Protein AF-0000000069433400 (afdb_homodimer)

Radius of gyration: 21.99 Å; Cα contacts (8 Å, |Δi|>4): 149; chains: 2; bounding box: 27×75×52 Å

Foldseek 3Di:
DPPVVVVVVVVVVVVVVVVVVVVVVVVVVVVVVVVVVVVVVLVVVCVVVVHDPVRSVVVVVVVVVVVVVVVVVVD/DPPVVVVVVVVVVVVVVVVVVVVVVVVVVVVVVVVVVVVVVLVVVCVVVVHDPVRSVVVVVVVVVVVVVVVVVVD

Secondary structure (DSSP, 8-state):
--HHHHHHHHHHHHHHHHHHHHHHHHHHHHHHHHHHHHHHHHHHHHHHHT--HHHHHHHHHHHHHHHHHHHHHT-/--HHHHHHHHHHHHHHHHHHHHHHHHHHHHHHHHHHHHHHHHHHHHHHHT--HHHHHHHHHHHHHHHHHHHHHT-

pLDDT: mean 89.88, std 16.11, range [45.88, 98.94]

Solvent-accessible surface area (backbone atoms only — not comparable to full-atom values): 7363 Å² total; per-residue (Å²): 132,70,70,65,62,57,57,59,53,55,53,48,50,52,51,51,52,51,52,39,50,50,36,25,43,52,41,51,23,53,50,26,39,52,48,15,53,49,32,40,52,50,22,50,50,31,54,74,70,64,36,45,16,64,54,46,22,52,51,32,42,51,52,16,48,53,28,39,49,52,23,61,66,62,105,131,70,70,66,62,56,55,56,54,53,54,49,49,52,52,50,50,51,52,39,49,50,34,26,42,51,41,50,23,54,50,27,38,53,50,15,54,50,32,41,51,50,21,50,49,32,54,74,70,64,34,46,16,64,53,46,24,50,51,31,42,51,52,16,50,53,28,40,49,51,22,62,65,60,102

Sequence (150 aa):
MRNTEIRSFNTDSDALAVLLIDAKKEERKDRALAVSIRLEALAIHITKEGMSGTEAAELLRREATRFENESQELHMRNTEIRSFNTDSDALAVLLIDAKKEERKDRALAVSIRLEALAIHITKEGMSGTEAAELLRREATRFENESQELH

Structure (mmCIF, N/CA/C/O backbone):
data_AF-0000000069433400-model_v1
#
loop_
_entity.id
_entity.type
_entity.pdbx_description
1 polymer 'Predicted bacteriophage protein'
#
loop_
_atom_site.group_PDB
_atom_site.id
_atom_site.type_symbol
_atom_site.label_atom_id
_atom_site.label_alt_id
_atom_site.label_comp_id
_atom_site.label_asym_id
_atom_site.label_entity_id
_atom_site.label_seq_id
_atom_site.pdbx_PDB_ins_code
_atom_site.Cartn_x
_atom_site.Cartn_y
_atom_site.Cartn_z
_atom_site.occupancy
_atom_site.B_iso_or_equiv
_atom_site.auth_seq_id
_atom_site.auth_comp_id
_atom_site.auth_asym_id
_atom_site.auth_atom_id
_atom_site.pdbx_PDB_model_num
ATOM 1 N N . MET A 1 1 ? 1.692 50.219 8.891 1 45.88 1 MET A N 1
ATOM 2 C CA . MET A 1 1 ? 1.356 49.156 9.836 1 45.88 1 MET A CA 1
ATOM 3 C C . MET A 1 1 ? 0.97 47.875 9.094 1 45.88 1 MET A C 1
ATOM 5 O O . MET A 1 1 ? 0.588 46.875 9.719 1 45.88 1 MET A O 1
ATOM 9 N N . ARG A 1 2 ? 0.706 48 7.777 1 49.25 2 ARG A N 1
ATOM 10 C CA . ARG A 1 2 ? -0.025 47.062 6.926 1 49.25 2 ARG A CA 1
ATOM 11 C C . ARG A 1 2 ? 0.816 45.844 6.609 1 49.25 2 ARG A C 1
ATOM 13 O O . ARG A 1 2 ? 0.277 44.75 6.402 1 49.25 2 ARG A O 1
ATOM 20 N N . ASN A 1 3 ? 2.105 46.094 6.5 1 54.19 3 ASN A N 1
ATOM 21 C CA . ASN A 1 3 ? 2.84 45.062 5.773 1 54.19 3 ASN A CA 1
ATOM 22 C C . ASN A 1 3 ? 3.188 43.875 6.676 1 54.19 3 ASN A C 1
ATOM 24 O O . ASN A 1 3 ? 3.758 42.875 6.219 1 54.19 3 ASN A O 1
ATOM 28 N N . THR A 1 4 ? 3.215 44.062 8 1 54.56 4 THR A N 1
ATOM 29 C CA . THR A 1 4 ? 3.664 42.969 8.859 1 54.56 4 THR A CA 1
ATOM 30 C C . THR A 1 4 ? 2.629 41.844 8.898 1 54.56 4 THR A C 1
ATOM 32 O O . THR A 1 4 ? 2.928 40.719 9.344 1 54.56 4 THR A O 1
ATOM 35 N N . GLU A 1 5 ? 1.46 42.281 8.672 1 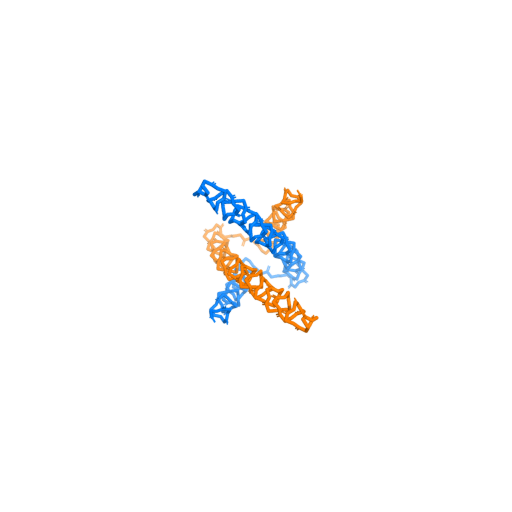51.66 5 GLU A N 1
ATOM 36 C CA . GLU A 1 5 ? 0.388 41.312 8.82 1 51.66 5 GLU A CA 1
ATOM 37 C C . GLU A 1 5 ? 0.505 40.219 7.777 1 51.66 5 GLU A C 1
ATOM 39 O O . GLU A 1 5 ? 0.167 39.062 8.047 1 51.66 5 GLU A O 1
ATOM 44 N N . ILE A 1 6 ? 0.968 40.562 6.582 1 51.16 6 ILE A N 1
ATOM 45 C CA . ILE A 1 6 ? 0.958 39.562 5.5 1 51.16 6 ILE A CA 1
ATOM 46 C C . ILE A 1 6 ? 2.045 38.531 5.734 1 51.16 6 ILE A C 1
ATOM 48 O O . ILE A 1 6 ? 1.912 37.375 5.312 1 51.16 6 ILE A O 1
ATOM 52 N N . ARG A 1 7 ? 3.107 38.969 6.285 1 56.31 7 ARG A N 1
ATOM 53 C CA . ARG A 1 7 ? 4.262 38.062 6.355 1 56.31 7 ARG A CA 1
ATOM 54 C C . ARG A 1 7 ? 3.98 36.875 7.27 1 56.31 7 ARG A C 1
ATOM 56 O O . ARG A 1 7 ? 4.492 35.781 7.047 1 56.31 7 ARG A O 1
ATOM 63 N N . SER A 1 8 ? 3.197 37.125 8.375 1 54.34 8 SER A N 1
ATOM 64 C CA . SER A 1 8 ? 3.043 36.031 9.344 1 54.34 8 SER A CA 1
ATOM 65 C C . SER A 1 8 ? 2.174 34.906 8.789 1 54.34 8 SER A C 1
ATOM 67 O O . SER A 1 8 ? 2.41 33.75 9.078 1 54.34 8 SER A O 1
ATOM 69 N N . PHE A 1 9 ? 1.291 35.281 7.84 1 55.41 9 PHE A N 1
ATOM 70 C CA . PHE A 1 9 ? 0.317 34.312 7.367 1 55.41 9 PHE A CA 1
ATOM 71 C C . PHE A 1 9 ? 0.955 33.344 6.371 1 55.41 9 PHE A C 1
ATOM 73 O O . PHE A 1 9 ? 0.651 32.156 6.371 1 55.41 9 PHE A O 1
ATOM 80 N N . ASN A 1 10 ? 1.917 34.031 5.539 1 59.56 10 ASN A N 1
ATOM 81 C CA . ASN A 1 10 ? 2.553 33.219 4.5 1 59.56 10 ASN A CA 1
ATOM 82 C C . ASN A 1 10 ? 3.484 32.188 5.098 1 59.56 10 ASN A C 1
ATOM 84 O O . ASN A 1 10 ? 3.523 31.031 4.629 1 59.56 10 ASN A O 1
ATOM 88 N N . THR A 1 11 ? 4.121 32.562 6.055 1 59.94 11 THR A N 1
ATOM 89 C CA . THR A 1 11 ? 5.07 31.656 6.707 1 59.94 11 THR A CA 1
ATOM 90 C C . THR A 1 11 ? 4.336 30.516 7.418 1 59.94 11 THR A C 1
ATOM 92 O O . THR A 1 11 ? 4.75 29.359 7.344 1 59.94 11 THR A O 1
ATOM 95 N N . ASP A 1 12 ? 3.121 30.969 7.895 1 70.75 12 ASP A N 1
ATOM 96 C CA . ASP A 1 12 ? 2.354 29.984 8.648 1 70.75 12 ASP A CA 1
ATOM 97 C C . ASP A 1 12 ? 1.729 28.938 7.715 1 70.75 12 ASP A C 1
ATOM 99 O O . ASP A 1 12 ? 1.729 27.75 8.016 1 70.75 12 ASP A O 1
ATOM 103 N N . SER A 1 13 ? 1.443 29.5 6.535 1 77.88 13 SER A N 1
ATOM 104 C CA . SER A 1 13 ? 0.798 28.609 5.582 1 77.88 13 SER A CA 1
ATOM 105 C C . SER A 1 13 ? 1.803 27.641 4.969 1 77.88 13 SER A C 1
ATOM 107 O O . SER A 1 13 ? 1.501 26.453 4.789 1 77.88 13 SER A O 1
ATOM 109 N N . ASP A 1 14 ? 2.99 28.188 4.75 1 83.69 14 ASP A N 1
ATOM 110 C CA . ASP A 1 14 ? 4.035 27.359 4.164 1 83.69 14 ASP A CA 1
ATOM 111 C C . ASP A 1 14 ? 4.492 26.281 5.145 1 83.69 14 ASP A C 1
ATOM 113 O O . ASP A 1 14 ? 4.754 25.141 4.75 1 83.69 14 ASP A O 1
ATOM 117 N N . ALA A 1 15 ? 4.523 26.703 6.348 1 85.94 15 ALA A N 1
ATOM 118 C CA . ALA A 1 15 ? 4.93 25.75 7.383 1 85.94 15 ALA A CA 1
ATOM 119 C C . ALA A 1 15 ? 3.896 24.641 7.543 1 85.94 15 ALA A C 1
ATOM 121 O O . ALA A 1 15 ? 4.254 23.469 7.707 1 85.94 15 ALA A O 1
ATOM 122 N N . LEU A 1 16 ? 2.66 25.016 7.574 1 89.94 16 LEU A N 1
ATOM 123 C CA . LEU A 1 16 ? 1.591 24.031 7.672 1 89.94 16 LEU A CA 1
ATOM 124 C C . LEU A 1 16 ? 1.618 23.078 6.48 1 89.94 16 LEU A C 1
ATOM 126 O O . LEU A 1 16 ? 1.423 21.875 6.637 1 89.94 16 LEU A O 1
ATOM 130 N N . ALA A 1 17 ? 1.851 23.594 5.309 1 92.75 17 ALA A N 1
ATOM 131 C CA . ALA A 1 17 ? 1.924 22.781 4.094 1 92.75 17 ALA A CA 1
ATOM 132 C C . ALA A 1 17 ? 3.031 21.734 4.195 1 92.75 17 ALA A C 1
ATOM 134 O O . ALA A 1 17 ? 2.85 20.594 3.793 1 92.75 17 ALA A O 1
ATOM 135 N N . VAL A 1 18 ? 4.148 22.109 4.719 1 94.56 18 VAL A N 1
ATOM 136 C CA . VAL A 1 18 ? 5.289 21.219 4.871 1 94.56 18 VAL A CA 1
ATOM 137 C C . VAL A 1 18 ? 4.938 20.094 5.84 1 94.56 18 VAL A C 1
ATOM 139 O O . VAL A 1 18 ? 5.246 18.922 5.59 1 94.56 18 VAL A O 1
ATOM 142 N N . LEU A 1 19 ? 4.254 20.453 6.891 1 94.38 19 LEU A N 1
ATOM 143 C CA . LEU A 1 19 ? 3.855 19.469 7.883 1 94.38 19 LEU A CA 1
ATOM 144 C C . LEU A 1 19 ? 2.896 18.453 7.273 1 94.38 19 LEU A C 1
ATOM 146 O O . LEU A 1 19 ? 2.996 17.25 7.551 1 94.38 19 LEU A O 1
ATOM 150 N N . LEU A 1 20 ? 1.977 18.859 6.48 1 96.62 20 LEU A N 1
ATOM 151 C CA . LEU A 1 20 ? 0.996 17.984 5.859 1 96.62 20 LEU A CA 1
ATOM 152 C C . LEU A 1 20 ? 1.66 17.062 4.84 1 96.62 20 LEU A C 1
ATOM 154 O O . LEU A 1 20 ? 1.32 15.883 4.746 1 96.62 20 LEU A O 1
ATOM 158 N N . ILE A 1 21 ? 2.623 17.578 4.105 1 96.31 21 ILE A N 1
ATOM 159 C CA . ILE A 1 21 ? 3.352 16.781 3.125 1 96.31 21 ILE A CA 1
ATOM 160 C C . ILE A 1 21 ? 4.191 15.734 3.84 1 96.31 21 ILE A C 1
ATOM 162 O O . ILE A 1 21 ? 4.234 14.578 3.418 1 96.31 21 ILE A O 1
ATOM 166 N N . ASP A 1 22 ? 4.797 16.125 4.879 1 96.06 22 ASP A N 1
ATOM 167 C CA . ASP A 1 22 ? 5.609 15.18 5.648 1 96.06 22 ASP A CA 1
ATOM 168 C C . ASP A 1 22 ? 4.75 14.062 6.23 1 96.06 22 ASP A C 1
ATOM 170 O O . ASP A 1 22 ? 5.176 12.906 6.273 1 96.06 22 ASP A O 1
ATOM 174 N N . ALA A 1 23 ? 3.588 14.391 6.703 1 97.06 23 ALA A N 1
ATOM 175 C CA . ALA A 1 23 ? 2.66 13.391 7.238 1 97.06 23 ALA A CA 1
ATOM 176 C C . ALA A 1 23 ? 2.275 12.375 6.172 1 97.06 23 ALA A C 1
ATOM 178 O O . ALA A 1 23 ? 2.232 11.172 6.438 1 97.06 23 ALA A O 1
ATOM 179 N N . LYS A 1 24 ? 1.996 12.883 4.969 1 97.75 24 LYS A N 1
ATOM 180 C CA . LYS A 1 24 ? 1.654 11.984 3.867 1 97.75 24 LYS A CA 1
ATOM 181 C C . LYS A 1 24 ? 2.84 11.102 3.486 1 97.75 24 LYS A C 1
ATOM 183 O O . LYS A 1 24 ? 2.674 9.914 3.205 1 97.75 24 LYS A O 1
ATOM 188 N N . LYS A 1 25 ? 3.98 11.664 3.477 1 97.56 25 LYS A N 1
ATOM 189 C CA . LYS A 1 25 ? 5.184 10.914 3.127 1 97.56 25 LYS A CA 1
ATOM 190 C C . LYS A 1 25 ? 5.449 9.797 4.129 1 97.56 25 LYS A C 1
ATOM 192 O O . LYS A 1 25 ? 5.816 8.688 3.746 1 97.56 25 LYS A O 1
ATOM 197 N N . GLU A 1 26 ? 5.281 10.164 5.359 1 97.38 26 GLU A N 1
ATOM 198 C CA . GLU A 1 26 ? 5.441 9.156 6.406 1 97.38 26 GLU A CA 1
ATOM 199 C C . GLU A 1 26 ? 4.465 8 6.219 1 97.38 26 GLU A C 1
ATOM 201 O O . GLU A 1 26 ? 4.848 6.836 6.332 1 97.38 26 GLU A O 1
ATOM 206 N N . GLU A 1 27 ? 3.24 8.352 5.973 1 98.12 27 GLU A N 1
ATOM 207 C CA . GLU A 1 27 ? 2.219 7.336 5.742 1 98.12 27 GLU A CA 1
ATOM 208 C C . GLU A 1 27 ? 2.549 6.488 4.52 1 98.12 27 GLU A C 1
ATOM 210 O O . GLU A 1 27 ? 2.375 5.27 4.535 1 98.12 27 GLU A O 1
ATOM 215 N N . ARG A 1 28 ? 3.043 7.129 3.449 1 97.81 28 ARG A N 1
ATOM 216 C CA . ARG A 1 28 ? 3.426 6.418 2.23 1 97.81 28 ARG A CA 1
ATOM 217 C C . ARG A 1 28 ? 4.535 5.41 2.51 1 97.81 28 ARG A C 1
ATOM 219 O O . ARG A 1 28 ? 4.496 4.285 2.014 1 97.81 28 ARG A O 1
ATOM 226 N N . LYS A 1 29 ? 5.457 5.852 3.289 1 98.12 29 LYS A N 1
ATOM 227 C CA . LYS A 1 29 ? 6.574 4.984 3.668 1 98.12 29 LYS A CA 1
ATOM 228 C C . LYS A 1 29 ? 6.082 3.766 4.441 1 98.12 29 LYS A C 1
ATOM 230 O O . LYS A 1 29 ? 6.473 2.635 4.137 1 98.12 29 LYS A O 1
ATOM 235 N N . ASP A 1 30 ? 5.297 3.973 5.383 1 97.94 30 ASP A N 1
ATOM 236 C CA . ASP A 1 30 ? 4.773 2.908 6.234 1 97.94 30 ASP A CA 1
ATOM 237 C C . ASP A 1 30 ? 3.93 1.924 5.43 1 97.94 30 ASP A C 1
ATOM 239 O O . ASP A 1 30 ? 4.027 0.71 5.625 1 97.94 30 ASP A O 1
ATOM 243 N N . ARG A 1 31 ? 3.117 2.43 4.566 1 98.38 31 ARG A N 1
ATOM 244 C CA . ARG A 1 31 ? 2.246 1.575 3.766 1 98.38 31 ARG A CA 1
ATOM 245 C C . ARG A 1 31 ? 3.055 0.747 2.773 1 98.38 31 ARG A C 1
ATOM 247 O O . ARG A 1 31 ? 2.76 -0.43 2.555 1 98.38 31 ARG A O 1
ATOM 254 N N . ALA A 1 32 ? 4.02 1.389 2.205 1 98.69 32 ALA A N 1
ATOM 255 C CA . ALA A 1 32 ? 4.883 0.658 1.28 1 98.69 32 ALA A CA 1
ATOM 256 C C . ALA A 1 32 ? 5.562 -0.515 1.978 1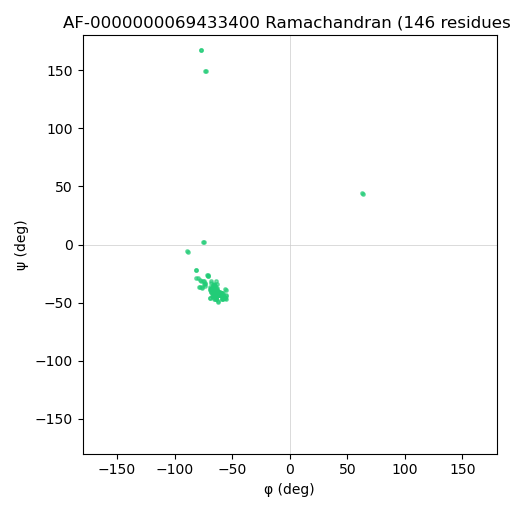 98.69 32 ALA A C 1
ATOM 258 O O . ALA A 1 32 ? 5.629 -1.619 1.432 1 98.69 32 ALA A O 1
ATOM 259 N N . LEU A 1 33 ? 6.016 -0.253 3.164 1 98.75 33 LEU A N 1
ATOM 260 C CA . LEU A 1 33 ? 6.656 -1.315 3.932 1 98.75 33 LEU A CA 1
ATOM 261 C C . LEU A 1 33 ? 5.664 -2.426 4.254 1 98.75 33 LEU A C 1
ATOM 263 O O . LEU A 1 33 ? 5.977 -3.609 4.102 1 98.75 33 LEU A O 1
ATOM 267 N N . ALA A 1 34 ? 4.512 -2.037 4.699 1 98.75 34 ALA A N 1
ATOM 268 C CA . ALA A 1 34 ? 3.486 -3.018 5.047 1 98.75 34 ALA A CA 1
ATOM 269 C C . ALA A 1 34 ? 3.113 -3.869 3.836 1 98.75 34 ALA A C 1
ATOM 271 O O . ALA A 1 34 ? 2.934 -5.086 3.955 1 98.75 34 ALA A O 1
ATOM 272 N N . VAL A 1 35 ? 2.979 -3.291 2.672 1 98.94 35 VAL A N 1
ATOM 273 C CA . VAL A 1 35 ? 2.625 -4.012 1.452 1 98.94 35 VAL A CA 1
ATOM 274 C C . VAL A 1 35 ? 3.746 -4.977 1.077 1 98.94 35 VAL A C 1
ATOM 276 O O . VAL A 1 35 ? 3.484 -6.113 0.679 1 98.94 35 VAL A O 1
ATOM 279 N N . SER A 1 36 ? 4.98 -4.504 1.204 1 98.94 36 SER A N 1
ATOM 280 C CA . SER A 1 36 ? 6.109 -5.375 0.893 1 98.94 36 SER A CA 1
ATOM 281 C C . SER A 1 36 ? 6.082 -6.641 1.739 1 98.94 36 SER A C 1
ATOM 283 O O . SER A 1 36 ? 6.301 -7.742 1.228 1 98.94 36 SER A O 1
ATOM 285 N N . ILE A 1 37 ? 5.809 -6.496 3.004 1 98.94 37 ILE A N 1
ATOM 286 C CA . ILE A 1 37 ? 5.766 -7.617 3.934 1 98.94 37 ILE A CA 1
ATOM 287 C C . ILE A 1 37 ? 4.621 -8.555 3.557 1 98.94 37 ILE A C 1
ATOM 289 O O . ILE A 1 37 ? 4.793 -9.781 3.531 1 98.94 37 ILE A O 1
ATOM 293 N N . ARG A 1 38 ? 3.504 -8.047 3.182 1 98.94 38 ARG A N 1
ATOM 294 C CA . ARG A 1 38 ? 2.344 -8.836 2.797 1 98.94 38 ARG A CA 1
ATOM 295 C C . ARG A 1 38 ? 2.619 -9.625 1.518 1 98.94 38 ARG A C 1
ATOM 297 O O . ARG A 1 38 ? 2.287 -10.812 1.427 1 98.94 38 ARG A O 1
ATOM 304 N N . LEU A 1 39 ? 3.234 -8.898 0.583 1 98.94 39 LEU A N 1
ATOM 305 C CA . LEU A 1 39 ? 3.549 -9.555 -0.681 1 98.94 39 LEU A CA 1
ATOM 306 C C . LEU A 1 39 ? 4.543 -10.695 -0.469 1 98.94 39 LEU A C 1
ATOM 308 O O . LEU A 1 39 ? 4.414 -11.758 -1.082 1 98.94 39 LEU A O 1
ATOM 312 N N . GLU A 1 40 ? 5.516 -10.461 0.417 1 98.94 40 GLU A N 1
ATOM 313 C CA . GLU A 1 40 ? 6.461 -11.523 0.756 1 98.94 40 GLU A CA 1
ATOM 314 C C . GLU A 1 40 ? 5.746 -12.703 1.408 1 98.94 40 GLU A C 1
ATOM 316 O O . GLU A 1 40 ? 6.008 -13.859 1.064 1 98.94 40 GLU A O 1
ATOM 321 N N . ALA A 1 41 ? 4.859 -12.453 2.281 1 98.94 41 ALA A N 1
ATOM 322 C CA . ALA A 1 41 ? 4.105 -13.5 2.961 1 98.94 41 ALA A CA 1
ATOM 323 C C . ALA A 1 41 ? 3.238 -14.281 1.976 1 98.94 41 ALA A C 1
ATOM 325 O O . ALA A 1 41 ? 3.125 -15.5 2.072 1 98.94 41 ALA A O 1
ATOM 326 N N . LEU A 1 42 ? 2.619 -13.648 1.057 1 98.94 42 LEU A N 1
ATOM 327 C CA . LEU A 1 42 ? 1.814 -14.305 0.037 1 98.94 42 LEU A CA 1
ATOM 328 C C . LEU A 1 42 ? 2.682 -15.203 -0.843 1 98.94 42 LEU A C 1
ATOM 330 O O . LEU A 1 42 ? 2.281 -16.312 -1.183 1 98.94 42 LEU A O 1
ATOM 334 N N . ALA A 1 43 ? 3.846 -14.68 -1.2 1 98.94 43 ALA A N 1
ATOM 335 C CA . ALA A 1 43 ? 4.766 -15.469 -2.014 1 98.94 43 ALA A CA 1
ATOM 336 C C . ALA A 1 43 ? 5.172 -16.75 -1.294 1 98.94 43 ALA A C 1
ATOM 338 O O . ALA A 1 43 ? 5.195 -17.828 -1.896 1 98.94 43 ALA A O 1
ATOM 339 N N . ILE A 1 44 ? 5.438 -16.688 -0.032 1 98.94 44 ILE A N 1
ATOM 340 C CA . ILE A 1 44 ? 5.809 -17.844 0.782 1 98.94 44 ILE A CA 1
ATOM 341 C C . ILE A 1 44 ? 4.645 -18.828 0.844 1 98.94 44 ILE A C 1
ATOM 343 O O . ILE A 1 44 ? 4.836 -20.031 0.675 1 98.94 44 ILE A O 1
ATOM 347 N N . HIS A 1 45 ? 3.477 -18.344 1.094 1 98.88 45 HIS A N 1
ATOM 348 C CA . HIS A 1 45 ? 2.281 -19.188 1.171 1 98.88 45 HIS A CA 1
ATOM 349 C C . HIS A 1 45 ? 2.059 -19.938 -0.129 1 98.88 45 HIS A C 1
ATOM 351 O O . HIS A 1 45 ? 1.781 -21.141 -0.108 1 98.88 45 HIS A O 1
ATOM 357 N N . ILE A 1 46 ? 2.168 -19.234 -1.271 1 98.94 46 ILE A N 1
ATOM 358 C CA . ILE A 1 46 ? 1.963 -19.828 -2.592 1 98.94 46 ILE A CA 1
ATOM 359 C C . ILE A 1 46 ? 2.93 -20.984 -2.797 1 98.94 46 ILE A C 1
ATOM 361 O O . ILE A 1 46 ? 2.533 -22.047 -3.27 1 98.94 46 ILE A O 1
ATOM 365 N N . THR A 1 47 ? 4.121 -20.781 -2.438 1 98.75 47 THR A N 1
ATOM 366 C CA . THR A 1 47 ? 5.16 -21.797 -2.604 1 98.75 47 THR A CA 1
ATOM 367 C C . THR A 1 47 ? 4.926 -22.969 -1.66 1 98.75 47 THR A C 1
ATOM 369 O O . THR A 1 47 ? 5 -24.125 -2.074 1 98.75 47 THR A O 1
ATOM 372 N N . LYS A 1 48 ? 4.637 -22.625 -0.43 1 98.75 48 LYS A N 1
ATOM 373 C CA . LYS A 1 48 ? 4.477 -23.656 0.599 1 98.75 48 LYS A CA 1
ATOM 374 C C . LYS A 1 48 ? 3.291 -24.562 0.286 1 98.75 48 LYS A C 1
ATOM 376 O O . LYS A 1 48 ? 3.361 -25.781 0.492 1 98.75 48 LYS A O 1
ATOM 381 N N . GLU A 1 49 ? 2.219 -24.031 -0.241 1 98.56 49 GLU A N 1
ATOM 382 C CA . GLU A 1 49 ? 0.999 -24.781 -0.52 1 98.56 49 GLU A CA 1
ATOM 383 C C . GLU A 1 49 ? 1.042 -25.406 -1.909 1 98.56 49 GLU A C 1
ATOM 385 O O . GLU A 1 49 ? 0.151 -26.172 -2.277 1 98.56 49 GLU A O 1
ATOM 390 N N . GLY A 1 50 ? 2.055 -25.109 -2.729 1 98.56 50 GLY A N 1
ATOM 391 C CA . GLY A 1 50 ? 2.16 -25.625 -4.086 1 98.56 50 GLY A CA 1
ATOM 392 C C . GLY A 1 50 ? 1.03 -25.156 -4.988 1 98.56 50 GLY A C 1
ATOM 393 O O . GLY A 1 50 ? 0.5 -25.938 -5.777 1 98.56 50 GLY A O 1
ATOM 394 N N . MET A 1 51 ? 0.734 -23.938 -4.879 1 98.69 51 MET A N 1
ATOM 395 C CA . MET A 1 51 ? -0.382 -23.406 -5.66 1 98.69 51 MET A CA 1
ATOM 396 C C . MET A 1 51 ? -0.008 -23.297 -7.137 1 98.69 51 MET A C 1
ATOM 398 O O . MET A 1 51 ? 1.148 -23.031 -7.469 1 98.69 51 MET A O 1
ATOM 402 N N . SER A 1 52 ? -1.076 -23.469 -8.023 1 98.69 52 SER A N 1
ATOM 403 C CA . SER A 1 52 ? -0.906 -23.203 -9.453 1 98.69 52 SER A CA 1
ATOM 404 C C . SER A 1 52 ? -0.912 -21.703 -9.734 1 98.69 52 SER A C 1
ATOM 406 O O . SER A 1 52 ? -1.267 -20.906 -8.867 1 98.69 52 SER A O 1
ATOM 408 N N . GLY A 1 53 ? -0.515 -21.266 -10.953 1 98.75 53 GLY A N 1
ATOM 409 C CA . GLY A 1 53 ? -0.626 -19.875 -11.359 1 98.75 53 GLY A CA 1
ATOM 410 C C . GLY A 1 53 ? -2.037 -19.344 -11.25 1 98.75 53 GLY A C 1
ATOM 411 O O . GLY A 1 53 ? -2.236 -18.203 -10.82 1 98.75 53 GLY A O 1
ATOM 412 N N . THR A 1 54 ? -2.938 -20.234 -11.609 1 98.75 54 THR A N 1
ATOM 413 C CA . THR A 1 54 ? -4.336 -19.812 -11.547 1 98.75 54 THR A CA 1
ATOM 414 C C . THR A 1 54 ? -4.766 -19.578 -10.102 1 98.75 54 THR A C 1
ATOM 416 O O . THR A 1 54 ? -5.441 -18.594 -9.812 1 98.75 54 THR A O 1
ATOM 419 N N . GLU A 1 55 ? -4.363 -20.438 -9.219 1 98.88 55 GLU A N 1
ATOM 420 C CA . GLU A 1 55 ? -4.672 -20.266 -7.801 1 98.88 55 GLU A CA 1
ATOM 421 C C . GLU A 1 55 ? -3.992 -19.031 -7.227 1 98.88 55 GLU A C 1
ATOM 423 O O . GLU A 1 55 ? -4.59 -18.297 -6.434 1 98.88 55 GLU A O 1
ATOM 428 N N . ALA A 1 56 ? -2.812 -18.812 -7.574 1 98.94 56 ALA A N 1
ATOM 429 C CA . ALA A 1 56 ? -2.084 -17.625 -7.129 1 98.94 56 ALA A CA 1
ATOM 430 C C . ALA A 1 56 ? -2.764 -16.344 -7.621 1 98.94 56 ALA A C 1
ATOM 432 O O . ALA A 1 56 ? -2.904 -15.383 -6.867 1 98.94 56 ALA A O 1
ATOM 433 N N . ALA A 1 57 ? -3.176 -16.344 -8.844 1 98.94 57 ALA A N 1
ATOM 434 C CA . ALA A 1 57 ? -3.879 -15.188 -9.398 1 98.94 57 ALA A CA 1
ATOM 435 C C . ALA A 1 57 ? -5.164 -14.906 -8.625 1 98.94 57 ALA A C 1
ATOM 437 O O . ALA A 1 57 ? -5.488 -13.75 -8.344 1 98.94 57 ALA A O 1
ATOM 438 N N . GLU A 1 58 ? -5.867 -15.953 -8.336 1 98.94 58 GLU A N 1
ATOM 439 C CA . GLU A 1 58 ? -7.098 -15.789 -7.566 1 98.94 58 GLU A CA 1
ATOM 440 C C . GLU A 1 58 ? -6.805 -15.242 -6.172 1 98.94 58 GLU A C 1
ATOM 442 O O . GLU A 1 58 ? -7.562 -14.422 -5.648 1 98.94 58 GLU A O 1
ATOM 447 N N . LEU A 1 59 ? -5.793 -15.711 -5.562 1 98.94 59 LEU A N 1
ATOM 448 C CA . LEU A 1 59 ? -5.355 -15.188 -4.273 1 98.94 59 LEU A CA 1
ATOM 449 C C . LEU A 1 59 ? -5.082 -13.688 -4.359 1 98.94 59 LEU A C 1
ATOM 451 O O . LEU A 1 59 ? -5.504 -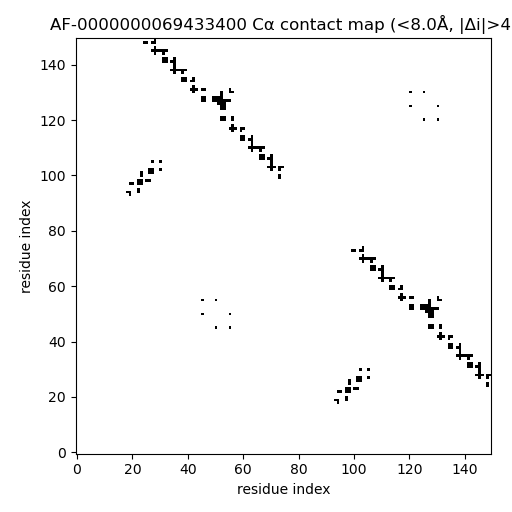12.922 -3.488 1 98.94 59 LEU A O 1
ATOM 455 N N . LEU A 1 60 ? -4.367 -13.312 -5.434 1 98.94 60 LEU A N 1
ATOM 456 C CA . LEU A 1 60 ? -4.051 -11.898 -5.625 1 98.94 60 LEU A CA 1
ATOM 457 C C . LEU A 1 60 ? -5.316 -11.078 -5.859 1 98.94 60 LEU A C 1
ATOM 459 O O . LEU A 1 60 ? -5.418 -9.938 -5.398 1 98.94 60 LEU A O 1
ATOM 463 N N . ARG A 1 61 ? -6.312 -11.594 -6.527 1 98.94 61 ARG A N 1
ATOM 464 C CA . ARG A 1 61 ? -7.566 -10.891 -6.762 1 98.94 61 ARG A CA 1
ATOM 465 C C . ARG A 1 61 ? -8.328 -10.672 -5.453 1 98.94 61 ARG A C 1
ATOM 467 O O . ARG A 1 61 ? -8.945 -9.625 -5.254 1 98.94 61 ARG A O 1
ATOM 474 N N . ARG A 1 62 ? -8.281 -11.664 -4.574 1 98.94 62 ARG A N 1
ATOM 475 C CA . ARG A 1 62 ? -8.906 -11.5 -3.264 1 98.94 62 ARG A CA 1
ATOM 476 C C . ARG A 1 62 ? -8.195 -10.422 -2.449 1 98.94 62 ARG A C 1
ATOM 478 O O . ARG A 1 62 ? -8.844 -9.594 -1.813 1 98.94 62 ARG A O 1
ATOM 485 N N . GLU A 1 63 ? -6.906 -10.516 -2.445 1 98.94 63 GLU A N 1
ATOM 486 C CA . GLU A 1 63 ? -6.141 -9.484 -1.752 1 98.94 63 GLU A CA 1
ATOM 487 C C . GLU A 1 63 ? -6.43 -8.102 -2.328 1 98.94 63 GLU A C 1
ATOM 489 O O . GLU A 1 63 ? -6.543 -7.125 -1.584 1 9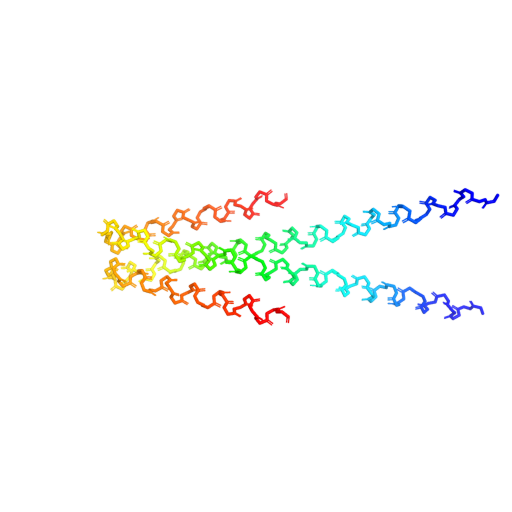8.94 63 GLU A O 1
ATOM 494 N N . ALA A 1 64 ? -6.492 -7.977 -3.68 1 98.94 64 ALA A N 1
ATOM 495 C CA . ALA A 1 64 ? -6.832 -6.715 -4.336 1 98.94 64 ALA A CA 1
ATOM 496 C C . ALA A 1 64 ? -8.172 -6.184 -3.836 1 98.94 64 ALA A C 1
ATOM 498 O O . ALA A 1 64 ? -8.305 -4.992 -3.547 1 98.94 64 ALA A O 1
ATOM 499 N N . THR A 1 65 ? -9.125 -7.066 -3.727 1 98.88 65 THR A N 1
ATOM 500 C CA . THR A 1 65 ? -10.453 -6.688 -3.248 1 98.88 65 THR A CA 1
ATOM 501 C C . THR A 1 65 ? -10.383 -6.18 -1.811 1 98.88 65 THR A C 1
ATOM 503 O O . THR A 1 65 ? -11.055 -5.207 -1.458 1 98.88 65 THR A O 1
ATOM 506 N N . ARG A 1 66 ? -9.633 -6.867 -0.981 1 98.56 66 ARG A N 1
ATOM 507 C CA . ARG A 1 66 ? -9.438 -6.43 0.398 1 98.56 66 ARG A CA 1
ATOM 508 C C . ARG A 1 66 ? -8.898 -5.004 0.449 1 98.56 66 ARG A C 1
ATOM 510 O O . ARG A 1 66 ? -9.391 -4.172 1.207 1 98.56 66 ARG A O 1
ATOM 517 N N . PHE A 1 67 ? -7.863 -4.719 -0.384 1 98.81 67 PHE A N 1
ATOM 518 C CA . PHE A 1 67 ? -7.277 -3.385 -0.418 1 98.81 67 PHE A CA 1
ATOM 519 C C . PHE A 1 67 ? -8.266 -2.371 -0.978 1 98.81 67 PHE A C 1
ATOM 521 O O . PHE A 1 67 ? -8.32 -1.227 -0.525 1 98.81 67 PHE A O 1
ATOM 528 N N . GLU A 1 68 ? -9.031 -2.699 -1.919 1 98.62 68 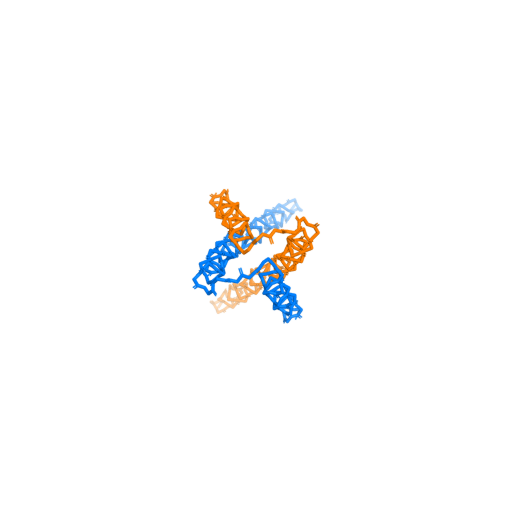GLU A N 1
ATOM 529 C CA . GLU A 1 68 ? -10.062 -1.812 -2.455 1 98.62 68 GLU A CA 1
ATOM 530 C C . GLU A 1 68 ? -11.094 -1.46 -1.39 1 98.62 68 GLU A C 1
ATOM 532 O O . GLU A 1 68 ? -11.492 -0.298 -1.258 1 98.62 68 GLU A O 1
ATOM 537 N N . ASN A 1 69 ? -11.469 -2.504 -0.631 1 98.38 69 ASN A N 1
ATOM 538 C CA . ASN A 1 69 ? -12.414 -2.279 0.458 1 98.38 69 ASN A CA 1
ATOM 539 C C . ASN A 1 69 ? -11.836 -1.348 1.519 1 98.38 69 ASN A C 1
ATOM 541 O O . ASN A 1 69 ? -12.531 -0.467 2.023 1 98.38 69 ASN A O 1
ATOM 545 N N . GLU A 1 70 ? -10.594 -1.598 1.822 1 97.06 70 GLU A N 1
ATOM 546 C CA . GLU A 1 70 ? -9.914 -0.725 2.775 1 97.06 70 GLU A CA 1
ATOM 547 C C . GLU A 1 70 ? -9.922 0.725 2.299 1 97.06 70 GLU A C 1
ATOM 549 O O . GLU A 1 70 ? -10.148 1.644 3.09 1 97.06 70 GLU A O 1
ATOM 554 N N . SER A 1 71 ? -9.703 0.969 1.04 1 98.31 71 SER A N 1
ATOM 555 C CA . SER A 1 71 ? -9.695 2.318 0.485 1 98.31 71 SER A CA 1
ATOM 556 C C . SER A 1 71 ? -11.062 2.979 0.606 1 98.31 71 SER A C 1
ATOM 558 O O . SER A 1 71 ? -11.156 4.191 0.806 1 98.31 71 SER A O 1
ATOM 560 N N . GLN A 1 72 ? -12.102 2.225 0.55 1 95.94 72 GLN A N 1
ATOM 561 C CA . GLN A 1 72 ? -13.469 2.74 0.571 1 95.94 72 GLN A CA 1
ATOM 562 C C . GLN A 1 72 ? -13.922 3.033 1.998 1 95.94 72 GLN A C 1
ATOM 564 O O . GLN A 1 72 ? -14.75 3.92 2.223 1 95.94 72 GLN A O 1
ATOM 569 N N . GLU A 1 73 ? -13.359 2.285 2.938 1 90.88 73 GLU A N 1
ATOM 570 C CA . GLU A 1 73 ? -13.734 2.455 4.336 1 90.88 73 GLU A CA 1
ATOM 571 C C . GLU A 1 73 ? -13.086 3.695 4.938 1 90.88 73 GLU A C 1
ATOM 573 O O . GLU A 1 73 ? -13.586 4.262 5.91 1 90.88 73 GLU A O 1
ATOM 578 N N . LEU A 1 74 ? -11.938 3.971 4.434 1 83.12 74 LEU A N 1
ATOM 579 C CA . LEU A 1 74 ? -11.211 5.137 4.926 1 83.12 74 LEU A CA 1
ATOM 580 C C . LEU A 1 74 ? -11.828 6.426 4.395 1 83.12 74 LEU A C 1
ATOM 582 O O . LEU A 1 74 ? -11.398 7.523 4.766 1 83.12 74 LEU A O 1
ATOM 586 N N . HIS A 1 75 ? -12.977 6.402 3.58 1 68.62 75 HIS A N 1
ATOM 587 C CA . HIS A 1 75 ? -13.664 7.602 3.104 1 68.62 75 HIS A CA 1
ATOM 588 C C . HIS A 1 75 ? -14.352 8.336 4.246 1 68.62 75 HIS A C 1
ATOM 590 O O . HIS A 1 75 ? -14.797 7.707 5.215 1 68.62 75 HIS A O 1
ATOM 596 N N . MET B 1 1 ? -5.766 37.906 33.25 1 47.38 1 MET B N 1
ATOM 597 C CA . MET B 1 1 ? -5.277 38.031 31.891 1 47.38 1 MET B CA 1
ATOM 598 C C . MET B 1 1 ? -4.715 36.719 31.375 1 47.38 1 MET B C 1
ATOM 600 O O . MET B 1 1 ? -4.258 36.625 30.234 1 47.38 1 MET B O 1
ATOM 604 N N . ARG B 1 2 ? -4.441 35.812 32.344 1 49.09 2 ARG B N 1
ATOM 605 C CA . ARG B 1 2 ? -3.621 34.594 32.188 1 49.09 2 ARG B CA 1
ATOM 606 C C . ARG B 1 2 ? -4.359 33.531 31.406 1 49.09 2 ARG B C 1
ATOM 608 O O . ARG B 1 2 ? -3.732 32.719 30.719 1 49.09 2 ARG B O 1
ATOM 615 N N . ASN B 1 3 ? -5.664 33.562 31.625 1 54.34 3 ASN B N 1
ATOM 616 C CA . ASN B 1 3 ? -6.32 32.312 31.234 1 54.34 3 ASN B CA 1
ATOM 617 C C . ASN B 1 3 ? -6.59 32.25 29.734 1 54.34 3 ASN B C 1
ATOM 619 O O . ASN B 1 3 ? -7.008 31.219 29.203 1 54.34 3 ASN B O 1
ATOM 623 N N . THR B 1 4 ? -6.652 33.406 29.047 1 54.78 4 THR B N 1
ATOM 624 C CA . THR B 1 4 ? -7.016 33.375 27.625 1 54.78 4 THR B CA 1
ATOM 625 C C . THR B 1 4 ? -5.875 32.781 26.797 1 54.78 4 THR B C 1
ATOM 627 O O . THR B 1 4 ? -6.078 32.406 25.641 1 54.78 4 THR B O 1
ATOM 630 N N . GLU B 1 5 ? -4.738 32.969 27.375 1 51.41 5 GLU B N 1
ATOM 631 C CA . GLU B 1 5 ? -3.578 32.562 26.578 1 51.41 5 GLU B CA 1
ATOM 632 C C . GLU B 1 5 ? -3.559 31.047 26.375 1 51.41 5 GLU B C 1
ATOM 634 O O . GLU B 1 5 ? -3.121 30.578 25.328 1 51.41 5 GLU B O 1
ATOM 639 N N . ILE B 1 6 ? -4.004 30.297 27.359 1 50.88 6 ILE B N 1
ATOM 640 C CA . ILE B 1 6 ? -3.867 28.844 27.281 1 50.88 6 ILE B CA 1
ATOM 641 C C . ILE B 1 6 ? -4.863 28.281 26.266 1 50.88 6 ILE B C 1
ATOM 643 O O . ILE B 1 6 ? -4.602 27.266 25.625 1 50.88 6 ILE B O 1
ATOM 647 N N . ARG B 1 7 ? -5.98 28.859 26.219 1 55.88 7 ARG B N 1
ATOM 648 C CA . ARG B 1 7 ? -7.055 28.281 25.422 1 55.88 7 ARG B CA 1
ATOM 649 C C . ARG B 1 7 ? -6.711 28.297 23.938 1 55.88 7 ARG B C 1
ATOM 651 O O . ARG B 1 7 ? -7.137 27.422 23.188 1 55.88 7 ARG B O 1
ATOM 658 N N . SER B 1 8 ? -5.965 29.359 23.5 1 54.09 8 SER B N 1
ATOM 659 C CA . SER B 1 8 ? -5.746 29.484 22.062 1 54.09 8 SER B CA 1
ATOM 660 C C . SER B 1 8 ? -4.77 28.422 21.562 1 54.09 8 SER B C 1
ATOM 662 O O . SER B 1 8 ? -4.91 27.906 20.438 1 54.09 8 SER B O 1
ATOM 664 N N . PHE B 1 9 ? -3.906 27.984 22.484 1 54.72 9 PHE B N 1
ATOM 665 C CA . PHE B 1 9 ? -2.844 27.078 22.062 1 54.72 9 PHE B CA 1
ATOM 666 C C . PHE B 1 9 ? -3.377 25.656 21.891 1 54.72 9 PHE B C 1
ATOM 668 O O . PHE B 1 9 ? -2.979 24.953 20.953 1 54.72 9 PHE B O 1
ATOM 675 N N . ASN B 1 10 ? -4.355 25.344 22.875 1 59.38 10 ASN B N 1
ATOM 676 C CA . ASN B 1 10 ? -4.891 23.984 22.859 1 59.38 10 ASN B CA 1
ATOM 677 C C . ASN B 1 10 ? -5.758 23.75 21.625 1 59.38 10 ASN B C 1
ATOM 679 O O . ASN B 1 10 ? -5.703 22.672 21.031 1 59.38 10 ASN B O 1
ATOM 683 N N . THR B 1 11 ? -6.461 24.688 21.312 1 59.47 11 THR B N 1
ATOM 684 C CA . THR B 1 11 ? -7.359 24.578 20.172 1 59.47 11 THR B CA 1
ATOM 685 C C . THR B 1 11 ? -6.57 24.5 18.875 1 59.47 11 THR B C 1
ATOM 687 O O . THR B 1 11 ? -6.898 23.688 17.984 1 59.47 11 THR B O 1
ATOM 690 N N . ASP B 1 12 ? -5.395 25.219 18.969 1 70.12 12 ASP B N 1
ATOM 691 C CA . ASP B 1 12 ? -4.578 25.266 17.75 1 70.12 12 ASP B CA 1
ATOM 692 C C . ASP B 1 12 ? -3.852 23.938 17.531 1 70.12 12 ASP B C 1
ATOM 694 O O . ASP B 1 12 ? -3.773 23.453 16.406 1 70.12 12 ASP B O 1
ATOM 698 N N . SER B 1 13 ? -3.578 23.375 18.734 1 77.56 13 SER B N 1
ATOM 699 C CA . SER B 1 13 ? -2.836 22.125 18.641 1 77.56 13 SER B CA 1
ATOM 700 C C . SER B 1 13 ? -3.746 20.984 18.219 1 77.56 13 SER B C 1
ATOM 702 O O . SER B 1 13 ? -3.354 20.125 17.422 1 77.56 13 SER B O 1
ATOM 704 N N . ASP B 1 14 ? -4.961 21.062 18.734 1 83.5 14 ASP B N 1
ATOM 705 C CA . ASP B 1 14 ? -5.918 20.016 18.406 1 83.5 14 ASP B CA 1
ATOM 706 C C . ASP B 1 14 ? -6.332 20.094 16.938 1 83.5 14 ASP B C 1
ATOM 708 O O . ASP B 1 14 ? -6.5 19.062 16.281 1 83.5 14 ASP B O 1
ATOM 712 N N . ALA B 1 15 ? -6.434 21.297 16.516 1 86.12 15 ALA B N 1
ATOM 713 C CA . ALA B 1 15 ? -6.801 21.5 15.109 1 86.12 15 ALA B CA 1
ATOM 714 C C . ALA B 1 15 ? -5.699 21 14.18 1 86.12 15 ALA B C 1
ATOM 716 O O . ALA B 1 15 ? -5.977 20.391 13.148 1 86.12 15 ALA B O 1
ATOM 717 N N . LEU B 1 16 ? -4.492 21.344 14.5 1 89.88 16 LEU B N 1
ATOM 718 C CA . LEU B 1 16 ? -3.357 20.891 13.703 1 89.88 16 LEU B CA 1
ATOM 719 C C . LEU B 1 16 ? -3.277 19.359 13.695 1 89.88 16 LEU B C 1
ATOM 721 O O . LEU B 1 16 ? -2.998 18.75 12.664 1 89.88 16 LEU B O 1
ATOM 725 N N . ALA B 1 17 ? -3.512 18.75 14.82 1 92.69 17 ALA B N 1
ATOM 726 C CA . ALA B 1 17 ? -3.484 17.297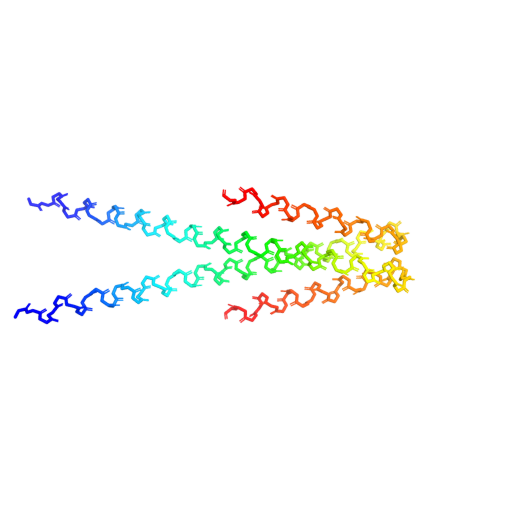 14.938 1 92.69 17 ALA B CA 1
ATOM 727 C C . ALA B 1 17 ? -4.516 16.656 14.016 1 92.69 17 ALA B C 1
ATOM 729 O O . ALA B 1 17 ? -4.234 15.641 13.367 1 92.69 17 ALA B O 1
ATOM 730 N N . VAL B 1 18 ? -5.664 17.203 13.945 1 94.62 18 VAL B N 1
ATOM 731 C CA . VAL B 1 18 ? -6.742 16.688 13.109 1 94.62 18 VAL B CA 1
ATOM 732 C C . VAL B 1 18 ? -6.344 16.781 11.641 1 94.62 18 VAL B C 1
ATOM 734 O O . VAL B 1 18 ? -6.562 15.844 10.867 1 94.62 18 VAL B O 1
ATOM 737 N N . LEU B 1 19 ? -5.727 17.875 11.297 1 94.38 19 LEU B N 1
ATOM 738 C CA . LEU B 1 19 ? -5.293 18.078 9.922 1 94.38 19 LEU B CA 1
ATOM 739 C C . LEU B 1 19 ? -4.242 17.031 9.531 1 94.38 19 LEU B C 1
ATOM 741 O O . LEU B 1 19 ? -4.266 16.5 8.422 1 94.38 19 LEU B O 1
ATOM 745 N N . LEU B 1 20 ? -3.334 16.734 10.383 1 96.62 20 LEU B N 1
ATOM 746 C CA . LEU B 1 20 ? -2.271 15.773 10.109 1 96.62 20 LEU B CA 1
ATOM 747 C C . LEU B 1 20 ? -2.834 14.367 10 1 96.62 20 LEU B C 1
ATOM 749 O O . LEU B 1 20 ? -2.408 13.586 9.148 1 96.62 20 LEU B O 1
ATOM 753 N N . ILE B 1 21 ? -3.805 14.031 10.828 1 96.25 21 ILE B N 1
ATOM 754 C CA . ILE B 1 21 ? -4.441 12.719 10.789 1 96.25 21 ILE B CA 1
ATOM 755 C C . ILE B 1 21 ? -5.227 12.57 9.484 1 96.25 21 ILE B C 1
ATOM 757 O O . ILE B 1 21 ? -5.172 11.516 8.844 1 96.25 21 ILE B O 1
ATOM 761 N N . ASP B 1 22 ? -5.891 13.578 9.125 1 96 22 ASP B N 1
ATOM 762 C CA . ASP B 1 22 ? -6.66 13.539 7.883 1 96 22 ASP B CA 1
ATOM 763 C C . ASP B 1 22 ? -5.742 13.367 6.676 1 96 22 ASP B C 1
ATOM 765 O O . ASP B 1 22 ? -6.078 12.656 5.727 1 96 22 ASP B O 1
ATOM 769 N N . ALA B 1 23 ? -4.625 14.031 6.688 1 97.06 23 ALA B N 1
ATOM 770 C CA . ALA B 1 23 ? -3.645 13.898 5.609 1 97.06 23 ALA B CA 1
ATOM 771 C C . ALA B 1 23 ? -3.146 12.461 5.488 1 97.06 23 ALA B C 1
ATOM 773 O O . ALA B 1 23 ? -3.023 11.938 4.383 1 97.06 23 ALA B O 1
ATOM 774 N N . LYS B 1 24 ? -2.863 11.859 6.641 1 97.69 24 LYS B N 1
ATOM 775 C CA . LYS B 1 24 ? -2.416 10.469 6.633 1 97.69 24 LYS B CA 1
ATOM 776 C C . LYS B 1 24 ? -3.521 9.539 6.141 1 97.69 24 LYS B C 1
ATOM 778 O O . LYS B 1 24 ? -3.258 8.602 5.391 1 97.69 24 LYS B O 1
ATOM 783 N N . LYS B 1 25 ? -4.695 9.797 6.539 1 97.5 25 LYS B N 1
ATOM 784 C CA . LYS B 1 25 ? -5.828 8.969 6.129 1 97.5 25 LYS B CA 1
ATOM 785 C C . LYS B 1 25 ? -6.043 9.047 4.617 1 97.5 25 LYS B C 1
ATOM 787 O O . LYS B 1 25 ? -6.312 8.031 3.973 1 97.5 25 LYS B O 1
ATOM 792 N N . GLU B 1 26 ? -5.953 10.242 4.148 1 97.31 26 GLU B N 1
ATOM 793 C CA . GLU B 1 26 ? -6.078 10.43 2.705 1 97.31 26 GLU B CA 1
ATOM 794 C C . GLU B 1 26 ? -5.012 9.641 1.95 1 97.31 26 GLU B C 1
ATOM 796 O O . GLU B 1 26 ? -5.309 8.984 0.952 1 97.31 26 GLU B O 1
ATOM 801 N N . GLU B 1 27 ? -3.809 9.766 2.428 1 98.06 27 GLU B N 1
ATOM 802 C CA . GLU B 1 27 ? -2.707 9.039 1.808 1 98.06 27 GLU B CA 1
ATOM 803 C C . GLU B 1 27 ? -2.924 7.527 1.893 1 98.06 27 GLU B C 1
ATOM 805 O O . GLU B 1 27 ? -2.656 6.801 0.934 1 98.06 27 GLU B O 1
ATOM 810 N N . ARG B 1 28 ? -3.42 7.047 3.037 1 97.88 28 ARG B N 1
ATOM 811 C CA . ARG B 1 28 ? -3.701 5.625 3.225 1 97.88 28 ARG B CA 1
ATOM 812 C C . ARG B 1 28 ? -4.738 5.137 2.221 1 97.88 28 ARG B C 1
ATOM 814 O O . ARG B 1 28 ? -4.594 4.055 1.649 1 97.88 28 ARG B O 1
ATOM 821 N N . LYS B 1 29 ? -5.727 5.934 2.037 1 98.12 29 LYS B N 1
ATOM 822 C CA . LYS B 1 29 ? -6.781 5.609 1.083 1 98.12 29 LYS B CA 1
ATOM 823 C C . LYS B 1 29 ? -6.23 5.5 -0.335 1 98.12 29 LYS B C 1
ATOM 825 O O . LYS B 1 29 ? -6.516 4.539 -1.048 1 98.12 29 LYS B O 1
ATOM 830 N N . ASP B 1 30 ? -5.504 6.438 -0.722 1 97.88 30 ASP B N 1
ATOM 831 C CA . ASP B 1 30 ? -4.93 6.496 -2.064 1 97.88 30 ASP B CA 1
ATOM 832 C C . ASP B 1 30 ? -3.986 5.32 -2.307 1 97.88 30 ASP B C 1
ATOM 834 O O . ASP B 1 30 ? -3.998 4.719 -3.385 1 97.88 30 ASP B O 1
ATOM 838 N N . ARG B 1 31 ? -3.18 5.008 -1.336 1 98.38 31 ARG B N 1
ATOM 839 C CA . ARG B 1 31 ? -2.217 3.92 -1.478 1 98.38 31 ARG B CA 1
ATOM 840 C C . ARG B 1 31 ? -2.924 2.57 -1.544 1 98.38 31 ARG B C 1
ATOM 842 O O . ARG B 1 31 ? -2.535 1.698 -2.324 1 98.38 31 ARG B O 1
ATOM 849 N N . ALA B 1 32 ? -3.906 2.451 -0.73 1 98.69 32 ALA B N 1
ATOM 850 C CA . ALA B 1 32 ? -4.676 1.21 -0.763 1 98.69 32 ALA B CA 1
ATOM 851 C C . ALA B 1 32 ? -5.293 0.984 -2.141 1 98.69 32 ALA B C 1
ATOM 853 O O . ALA B 1 32 ? -5.25 -0.128 -2.672 1 98.69 32 ALA B O 1
ATOM 854 N N . LEU B 1 33 ? -5.812 2.037 -2.684 1 98.75 33 LEU B N 1
ATOM 855 C CA . LEU B 1 33 ? -6.398 1.938 -4.016 1 98.75 33 LEU B CA 1
ATOM 856 C C . LEU B 1 33 ? -5.336 1.586 -5.051 1 98.75 33 LEU B C 1
ATOM 858 O O . LEU B 1 33 ? -5.551 0.714 -5.898 1 98.75 33 LEU B O 1
ATOM 862 N N . ALA B 1 34 ? -4.242 2.258 -4.98 1 98.75 34 ALA B N 1
ATOM 863 C CA . ALA B 1 34 ? -3.158 2.006 -5.926 1 98.75 34 ALA B CA 1
ATOM 864 C C . ALA B 1 34 ? -2.676 0.56 -5.836 1 98.75 34 ALA B C 1
ATOM 866 O O . ALA B 1 34 ? -2.41 -0.078 -6.855 1 98.75 34 ALA B O 1
ATOM 867 N N . VAL B 1 35 ? -2.535 0.011 -4.656 1 98.94 35 VAL B N 1
ATOM 868 C CA . VAL B 1 35 ? -2.082 -1.361 -4.453 1 98.94 35 VAL B CA 1
ATOM 869 C C . VAL B 1 35 ? -3.111 -2.334 -5.023 1 98.94 35 VAL B C 1
ATOM 871 O O . VAL B 1 35 ? -2.752 -3.326 -5.664 1 98.94 35 VAL B O 1
ATOM 874 N N . SER B 1 36 ? -4.383 -2.045 -4.785 1 98.94 36 SER B N 1
ATOM 875 C CA . SER B 1 36 ? -5.43 -2.908 -5.316 1 98.94 36 SER B CA 1
ATOM 876 C C . SER B 1 36 ? -5.336 -3.018 -6.836 1 98.94 36 SER B C 1
ATOM 878 O O . SER B 1 36 ? -5.457 -4.113 -7.391 1 98.94 36 SER B O 1
ATOM 880 N N . ILE B 1 37 ? -5.125 -1.915 -7.488 1 98.94 37 ILE B N 1
ATOM 881 C CA . ILE B 1 37 ? -5.031 -1.87 -8.945 1 98.94 37 ILE B CA 1
ATOM 882 C C . ILE B 1 37 ? -3.807 -2.656 -9.406 1 98.94 37 ILE B C 1
ATOM 884 O O . ILE B 1 37 ? -3.883 -3.434 -10.359 1 98.94 37 ILE B O 1
ATOM 888 N N . ARG B 1 38 ? -2.721 -2.549 -8.719 1 98.94 38 ARG B N 1
ATOM 889 C CA . ARG B 1 38 ? -1.49 -3.254 -9.07 1 98.94 38 ARG B CA 1
ATOM 890 C C . ARG B 1 38 ? -1.658 -4.762 -8.906 1 98.94 38 ARG B C 1
ATOM 892 O O . ARG B 1 38 ? -1.242 -5.535 -9.773 1 98.94 38 ARG B O 1
ATOM 899 N N . LEU B 1 39 ? -2.289 -5.098 -7.777 1 98.94 39 LEU B N 1
ATOM 900 C CA . LEU B 1 39 ? -2.508 -6.516 -7.523 1 98.94 39 LEU B CA 1
ATOM 901 C C . LEU B 1 39 ? -3.42 -7.125 -8.586 1 98.94 39 LEU B C 1
ATOM 903 O O . LEU B 1 39 ? -3.195 -8.25 -9.031 1 98.94 39 LEU B O 1
ATOM 907 N N . GLU B 1 40 ? -4.438 -6.363 -8.992 1 98.94 40 GLU B N 1
ATOM 908 C CA . GLU B 1 40 ? -5.309 -6.82 -10.07 1 98.94 40 GLU B CA 1
ATOM 909 C C . GLU B 1 40 ? -4.535 -6.984 -11.375 1 98.94 40 GLU B C 1
ATOM 911 O O . GLU B 1 40 ? -4.695 -7.984 -12.078 1 98.94 40 GLU B O 1
ATOM 916 N N . ALA B 1 41 ? -3.699 -6.078 -11.672 1 98.94 41 ALA B N 1
ATOM 917 C CA . ALA B 1 41 ? -2.893 -6.133 -12.891 1 98.94 41 ALA B CA 1
ATOM 918 C C . ALA B 1 41 ? -1.932 -7.316 -12.859 1 98.94 41 ALA B C 1
ATOM 920 O O . ALA B 1 41 ? -1.73 -7.988 -13.875 1 98.94 41 ALA B O 1
ATOM 921 N N . LEU B 1 42 ? -1.335 -7.598 -11.773 1 98.94 42 LEU B N 1
ATOM 922 C CA . LEU B 1 42 ? -0.445 -8.742 -11.633 1 98.94 42 LEU B CA 1
ATOM 923 C C . LEU B 1 42 ? -1.208 -10.047 -11.82 1 98.94 42 LEU B C 1
ATOM 925 O O . LEU B 1 42 ? -0.714 -10.977 -12.469 1 98.94 42 LEU B O 1
ATOM 929 N N . ALA B 1 43 ? -2.393 -10.102 -11.234 1 98.94 43 ALA B N 1
ATOM 930 C CA . ALA B 1 43 ? -3.221 -11.297 -11.383 1 98.94 43 ALA B CA 1
ATOM 931 C C . ALA B 1 43 ? -3.551 -11.547 -12.852 1 98.94 43 ALA B C 1
ATOM 933 O O . ALA B 1 43 ? -3.471 -12.688 -13.328 1 98.94 43 ALA B O 1
ATOM 934 N N . ILE B 1 44 ? -3.875 -10.539 -13.609 1 98.94 44 ILE B N 1
ATOM 935 C CA . ILE B 1 44 ? -4.188 -10.641 -15.031 1 98.94 44 ILE B CA 1
ATOM 936 C C . ILE B 1 44 ? -2.953 -11.109 -15.797 1 98.94 44 ILE B C 1
ATOM 938 O O . ILE B 1 44 ? -3.045 -11.992 -16.656 1 98.94 44 ILE B O 1
ATOM 942 N N . HIS B 1 45 ? -1.838 -10.523 -15.531 1 98.88 45 HIS B N 1
ATOM 943 C CA . HIS B 1 45 ? -0.587 -10.883 -16.188 1 98.88 45 HIS B CA 1
ATOM 944 C C . HIS B 1 45 ? -0.26 -12.359 -15.977 1 98.88 45 HIS B C 1
ATOM 946 O O . HIS B 1 45 ? 0.102 -13.062 -16.922 1 98.88 45 HIS B O 1
ATOM 952 N N . ILE B 1 46 ? -0.368 -12.828 -14.727 1 98.94 46 ILE B N 1
ATOM 953 C CA . ILE B 1 46 ? -0.073 -14.211 -14.359 1 98.94 46 ILE B CA 1
ATOM 954 C C . ILE B 1 46 ? -0.941 -15.164 -15.188 1 98.94 46 ILE B C 1
ATOM 956 O O . ILE B 1 46 ? -0.449 -16.156 -15.719 1 98.94 46 ILE B O 1
ATOM 960 N N . THR B 1 47 ? -2.16 -14.852 -15.289 1 98.75 47 THR B N 1
ATOM 961 C CA . THR B 1 47 ? -3.115 -15.68 -16.0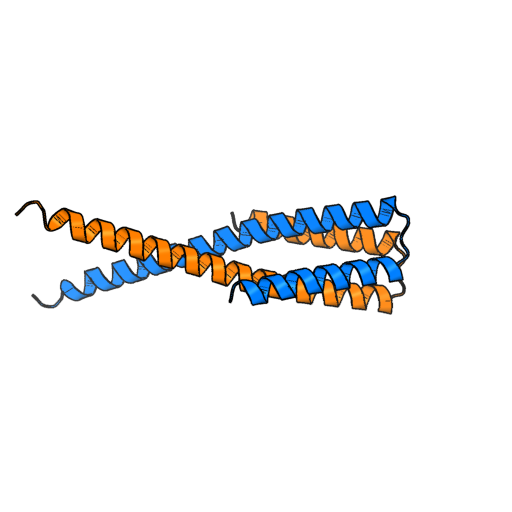16 1 98.75 47 THR B CA 1
ATOM 962 C C . THR B 1 47 ? -2.83 -15.641 -17.516 1 98.75 47 THR B C 1
ATOM 964 O O . THR B 1 47 ? -2.803 -16.688 -18.172 1 98.75 47 THR B O 1
ATOM 967 N N . LYS B 1 48 ? -2.615 -14.438 -17.984 1 98.75 48 LYS B N 1
ATOM 968 C CA . LYS B 1 48 ? -2.416 -14.242 -19.422 1 98.75 48 LYS B CA 1
ATOM 969 C C . LYS B 1 48 ? -1.157 -14.961 -19.906 1 98.75 48 LYS B C 1
ATOM 971 O O . LYS B 1 48 ? -1.146 -15.547 -20.984 1 98.75 48 LYS B O 1
ATOM 976 N N . GLU B 1 49 ? -0.116 -14.977 -19.125 1 98.56 49 GLU B N 1
ATOM 977 C CA . GLU B 1 49 ? 1.166 -15.562 -19.5 1 98.56 49 GLU B CA 1
ATOM 978 C C . GLU B 1 49 ? 1.223 -17.047 -19.125 1 98.56 49 GLU B C 1
ATOM 980 O O . GLU B 1 49 ? 2.182 -17.734 -19.469 1 98.56 49 GLU B O 1
ATOM 985 N N . GLY B 1 50 ? 0.229 -17.578 -18.438 1 98.56 50 GLY B N 1
ATOM 986 C CA . GLY B 1 50 ? 0.214 -18.953 -18 1 98.56 50 GLY B CA 1
ATOM 987 C C . GLY B 1 50 ? 1.34 -19.297 -17.031 1 98.56 50 GLY B C 1
ATOM 988 O O . GLY B 1 50 ? 1.958 -20.359 -17.141 1 98.56 50 GLY B O 1
ATOM 989 N N . MET B 1 51 ? 1.529 -18.438 -16.125 1 98.69 51 MET B N 1
ATOM 990 C CA . MET B 1 51 ? 2.631 -18.641 -15.195 1 98.69 51 MET B CA 1
ATOM 991 C C . MET B 1 51 ? 2.305 -19.766 -14.203 1 98.69 51 MET B C 1
ATOM 993 O O . MET B 1 51 ? 1.145 -19.953 -13.836 1 98.69 51 MET B O 1
ATOM 997 N N . SER B 1 52 ? 3.412 -20.484 -13.75 1 98.69 52 SER B N 1
ATOM 998 C CA . SER B 1 52 ? 3.273 -21.453 -12.664 1 98.69 52 SER B CA 1
ATOM 999 C C . SER B 1 52 ? 3.176 -20.75 -11.312 1 98.69 52 SER B C 1
ATOM 1001 O O . SER B 1 52 ? 3.443 -19.547 -11.203 1 98.69 52 SER B O 1
ATOM 1003 N N . GLY B 1 53 ? 2.787 -21.469 -10.242 1 98.75 53 GLY B N 1
ATOM 1004 C CA . GLY B 1 53 ? 2.807 -20.938 -8.898 1 98.75 53 GLY B CA 1
ATOM 1005 C C . GLY B 1 53 ? 4.168 -20.406 -8.484 1 98.75 53 GLY B C 1
ATOM 1006 O O . GLY B 1 53 ? 4.266 -19.344 -7.852 1 98.75 53 GLY B O 1
ATOM 1007 N N . THR B 1 54 ? 5.148 -21.172 -8.922 1 98.75 54 THR B N 1
ATOM 1008 C CA . THR B 1 54 ? 6.512 -20.766 -8.586 1 98.75 54 THR B CA 1
ATOM 1009 C C . THR B 1 54 ? 6.871 -19.453 -9.273 1 98.75 54 THR B C 1
ATOM 1011 O O . THR B 1 54 ? 7.457 -18.562 -8.656 1 98.75 54 THR B O 1
ATOM 1014 N N . GLU B 1 55 ? 6.496 -19.312 -10.516 1 98.88 55 GLU B N 1
ATOM 1015 C CA . GLU B 1 55 ? 6.738 -18.078 -11.25 1 98.88 55 GLU B CA 1
ATOM 1016 C C . GLU B 1 55 ? 5.949 -16.906 -10.656 1 98.88 55 GLU B C 1
ATOM 1018 O O . GLU B 1 55 ? 6.461 -15.797 -10.547 1 98.88 55 GLU B O 1
ATOM 1023 N N . ALA B 1 56 ? 4.773 -17.141 -10.305 1 98.94 56 ALA B N 1
ATOM 1024 C CA . ALA B 1 56 ? 3.945 -16.109 -9.672 1 98.94 56 ALA B CA 1
ATOM 1025 C C . ALA B 1 56 ? 4.547 -15.664 -8.344 1 98.94 56 ALA B C 1
ATOM 1027 O O . ALA B 1 56 ? 4.59 -14.469 -8.047 1 98.94 56 ALA B O 1
ATOM 1028 N N . ALA B 1 57 ? 5.008 -16.594 -7.559 1 98.94 57 ALA B N 1
ATOM 1029 C CA . ALA B 1 57 ? 5.641 -16.266 -6.285 1 98.94 57 ALA B CA 1
ATOM 1030 C C . ALA B 1 57 ? 6.875 -15.391 -6.5 1 98.94 57 ALA B C 1
ATOM 1032 O O . ALA B 1 57 ? 7.102 -14.43 -5.758 1 98.94 57 ALA B O 1
ATOM 1033 N N . GLU B 1 58 ? 7.645 -15.742 -7.473 1 98.94 58 GLU B N 1
ATOM 1034 C CA . GLU B 1 58 ? 8.828 -14.945 -7.777 1 98.94 58 GLU B CA 1
ATOM 1035 C C . GLU B 1 58 ? 8.453 -13.539 -8.219 1 98.94 58 GLU B C 1
ATOM 1037 O O . GLU B 1 58 ? 9.125 -12.57 -7.871 1 98.94 58 GLU B O 1
ATOM 1042 N N . LEU B 1 59 ? 7.441 -13.43 -9.008 1 98.94 59 LEU B N 1
ATOM 1043 C CA . LEU B 1 59 ? 6.922 -12.133 -9.406 1 98.94 59 LEU B CA 1
ATOM 1044 C C . LEU B 1 59 ? 6.539 -11.297 -8.188 1 98.94 59 LEU B C 1
ATOM 1046 O O . LEU B 1 59 ? 6.867 -10.109 -8.117 1 98.94 59 LEU B O 1
ATOM 1050 N N . LEU B 1 60 ? 5.848 -11.961 -7.258 1 98.94 60 LEU B N 1
ATOM 1051 C CA . LEU B 1 60 ? 5.43 -11.266 -6.043 1 98.94 60 LEU B CA 1
ATOM 1052 C C . LEU B 1 60 ? 6.641 -10.852 -5.211 1 98.94 60 LEU B C 1
ATOM 1054 O O . LEU B 1 60 ? 6.637 -9.781 -4.598 1 98.94 60 LEU B O 1
ATOM 1058 N N . ARG B 1 61 ? 7.695 -11.609 -5.156 1 98.94 61 ARG B N 1
ATOM 1059 C CA . ARG B 1 61 ? 8.906 -11.258 -4.414 1 98.94 61 ARG B CA 1
ATOM 1060 C C . ARG B 1 61 ? 9.594 -10.047 -5.027 1 98.94 61 ARG B C 1
ATOM 1062 O O . ARG B 1 61 ? 10.117 -9.195 -4.305 1 98.94 61 ARG B O 1
ATOM 1069 N N . ARG B 1 62 ? 9.594 -9.977 -6.352 1 98.94 62 ARG B N 1
ATOM 1070 C CA . ARG B 1 62 ? 10.148 -8.797 -7.016 1 98.94 62 ARG B CA 1
ATOM 1071 C C . ARG B 1 62 ? 9.328 -7.551 -6.699 1 98.94 62 ARG B C 1
ATOM 1073 O O . ARG B 1 62 ? 9.891 -6.492 -6.418 1 98.94 62 ARG B O 1
ATOM 1080 N N . GLU B 1 63 ? 8.055 -7.711 -6.816 1 98.94 63 GLU B N 1
ATOM 1081 C CA . GLU B 1 63 ? 7.188 -6.59 -6.465 1 98.94 63 GLU B CA 1
ATOM 1082 C C . GLU B 1 63 ? 7.391 -6.168 -5.012 1 98.94 63 GLU B C 1
ATOM 1084 O O . GLU B 1 63 ? 7.402 -4.977 -4.703 1 98.94 63 GLU B O 1
ATOM 1089 N N . ALA B 1 64 ? 7.496 -7.137 -4.074 1 98.94 64 ALA B N 1
ATOM 1090 C CA . ALA B 1 64 ? 7.762 -6.848 -2.666 1 98.94 64 ALA B CA 1
ATOM 1091 C C . ALA B 1 64 ? 9.039 -6.027 -2.504 1 98.94 64 ALA B C 1
AT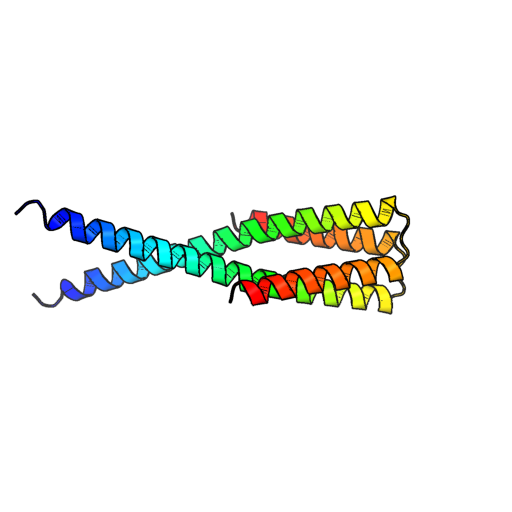OM 1093 O O . ALA B 1 64 ? 9.07 -5.059 -1.744 1 98.94 64 ALA B O 1
ATOM 1094 N N . THR B 1 65 ? 10.047 -6.418 -3.225 1 98.88 65 THR B N 1
ATOM 1095 C CA . THR B 1 65 ? 11.32 -5.707 -3.176 1 98.88 65 THR B CA 1
ATOM 1096 C C . THR B 1 65 ? 11.156 -4.27 -3.666 1 98.88 65 THR B C 1
ATOM 1098 O O . THR B 1 65 ? 11.742 -3.346 -3.098 1 98.88 65 THR B O 1
ATOM 1101 N N . ARG B 1 66 ? 10.414 -4.094 -4.75 1 98.56 66 ARG B N 1
ATOM 1102 C CA . ARG B 1 66 ? 10.141 -2.758 -5.266 1 98.56 66 ARG B CA 1
ATOM 1103 C C . ARG B 1 66 ? 9.492 -1.884 -4.199 1 98.56 66 ARG B C 1
ATOM 1105 O O . ARG B 1 66 ? 9.898 -0.739 -3.99 1 98.56 66 ARG B O 1
ATOM 1112 N N . PHE B 1 67 ? 8.477 -2.447 -3.496 1 98.81 67 PHE B N 1
ATOM 1113 C CA . PHE B 1 67 ? 7.793 -1.697 -2.449 1 98.81 67 PHE B CA 1
ATOM 1114 C C . PHE B 1 67 ? 8.727 -1.438 -1.272 1 98.81 67 PHE B C 1
ATOM 1116 O O . PHE B 1 67 ? 8.672 -0.375 -0.651 1 98.81 67 PHE B O 1
ATOM 1123 N N . GLU B 1 68 ? 9.547 -2.318 -0.921 1 98.62 68 GLU B N 1
ATOM 1124 C CA . GLU B 1 68 ? 10.531 -2.117 0.143 1 98.62 68 GLU B CA 1
ATOM 1125 C C . GLU B 1 68 ? 11.492 -0.984 -0.201 1 98.62 68 GLU B C 1
ATOM 1127 O O . GLU B 1 68 ? 11.789 -0.139 0.644 1 98.62 68 GLU B O 1
ATOM 1132 N N . ASN B 1 69 ? 11.922 -1.005 -1.479 1 98.38 69 ASN B N 1
ATOM 1133 C CA . ASN B 1 69 ? 12.805 0.059 -1.944 1 98.38 69 ASN B CA 1
ATOM 1134 C C . ASN B 1 69 ? 12.117 1.421 -1.89 1 98.38 69 ASN B C 1
ATOM 1136 O O . ASN B 1 69 ? 12.727 2.414 -1.49 1 98.38 69 ASN B O 1
ATOM 1140 N N . GLU B 1 70 ? 10.883 1.4 -2.301 1 97.19 70 GLU B N 1
ATOM 1141 C CA . GLU B 1 70 ? 10.102 2.635 -2.229 1 97.19 70 GLU B CA 1
ATOM 1142 C C . GLU B 1 70 ? 10.023 3.15 -0.795 1 97.19 70 GLU B C 1
ATOM 1144 O O . GLU B 1 70 ? 10.148 4.352 -0.555 1 97.19 70 GLU B O 1
ATOM 1149 N N . SER B 1 71 ? 9.828 2.297 0.16 1 98.31 71 SER B N 1
ATOM 1150 C CA . SER B 1 71 ? 9.75 2.686 1.563 1 98.31 71 SER B CA 1
ATOM 1151 C C . SER B 1 71 ? 11.055 3.295 2.047 1 98.31 71 SER B C 1
ATOM 1153 O O . SER B 1 71 ? 11.055 4.23 2.85 1 98.31 71 SER B O 1
ATOM 1155 N N . GLN B 1 72 ? 12.148 2.852 1.555 1 95.88 72 GLN B N 1
ATOM 1156 C CA . GLN B 1 72 ? 13.469 3.287 1.992 1 95.88 72 GLN B CA 1
ATOM 1157 C C . GLN B 1 72 ? 13.844 4.625 1.361 1 95.88 72 GLN B C 1
ATOM 1159 O O . GLN B 1 72 ? 14.586 5.41 1.954 1 95.88 72 GLN B O 1
ATOM 1164 N N . GLU B 1 73 ? 13.297 4.871 0.177 1 91.56 73 GLU B N 1
ATOM 1165 C CA . GLU B 1 73 ? 13.609 6.105 -0.539 1 91.56 73 GLU B CA 1
ATOM 1166 C C . GLU B 1 73 ? 12.844 7.289 0.044 1 91.56 73 GLU B C 1
ATOM 1168 O O . GLU B 1 73 ? 13.258 8.438 -0.102 1 91.56 73 GLU B O 1
ATOM 1173 N N . LEU B 1 74 ? 11.711 6.961 0.532 1 84.25 74 LEU B N 1
ATOM 1174 C CA . LEU B 1 74 ? 10.883 8.008 1.121 1 84.25 74 LEU B CA 1
ATOM 1175 C C . LEU B 1 74 ? 11.422 8.422 2.486 1 84.25 74 LEU B C 1
ATOM 1177 O O . LEU B 1 74 ? 10.891 9.344 3.109 1 84.25 74 LEU B O 1
ATOM 1181 N N . HIS B 1 75 ? 12.602 7.855 3.018 1 70 75 HIS B N 1
ATOM 1182 C CA . HIS B 1 75 ? 13.211 8.258 4.281 1 70 75 HIS B CA 1
ATOM 1183 C C . HIS B 1 75 ? 13.781 9.664 4.191 1 70 75 HIS B C 1
ATOM 1185 O O . HIS B 1 75 ? 14.219 10.102 3.121 1 70 75 HIS B O 1
#

Organism: Salmonella typhimurium (strain SL1344) (NCBI:txid216597)

InterPro domains:
  IPR020126 Protein of unknown function DUF2732 [PF10809] (1-74)